Protein AF-A0A1B6DX94-F1 (afdb_monomer)

Solvent-accessible surface area (backbone atoms only — not comparable to full-atom values): 8200 Å² total; per-residue (Å²): 139,83,61,97,82,62,52,70,69,56,52,51,52,51,52,51,51,51,52,57,59,52,67,73,65,76,49,76,67,60,50,56,49,54,49,38,50,54,46,21,67,71,52,46,38,59,65,55,39,42,54,49,33,71,76,36,59,79,56,38,62,57,49,50,74,67,38,44,93,48,51,43,57,62,54,69,68,59,42,52,52,52,50,50,52,49,50,50,54,51,50,56,50,57,59,62,66,71,74,79,84,77,84,87,79,93,75,90,80,88,82,82,84,84,88,80,93,72,81,92,69,84,57,78,67,72,70,74,78,115

Organism: NCBI:txid38151

Radius of gyration: 22.81 Å; Cα contacts (8 Å, |Δi|>4): 41; chains: 1; bounding box: 49×44×56 Å

Secondary structure (DSSP, 8-state):
---TT--HHHHHHHHHHHHHHHHTT--HHHHHHHHHHHHHHHH--HHHHHHHHHH-HHHHHHHHHT--SSSPPPPHHHHHHHHHHHHHHHHHHHHHTTS------------------------TTTTTT-

Foldseek 3Di:
DDDVDDDPVNVVVVVVVVVVVVVVVPDPVVVVVVLLV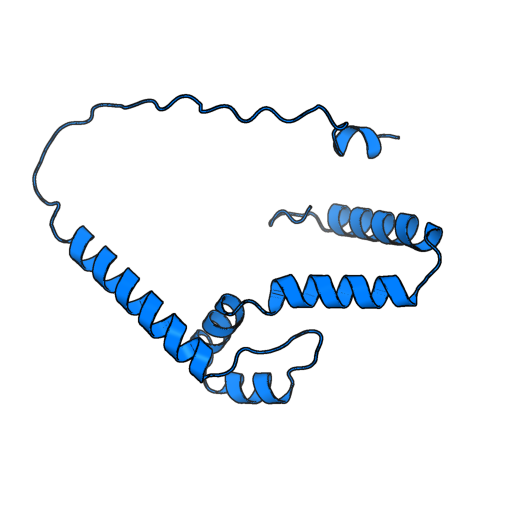VQCVVQVDLVNLLVVCVVPVVCSVVCCVVADSSHHHDDPVSSVVVVVVVVVVVVVVVVVVPPPDDDDDDDDDDDDDDDDDDDDDDDPVVVVVD

pLDDT: mean 72.03, std 19.08, range [29.62, 93.56]

Structure (mmCIF, N/CA/C/O backbone):
data_AF-A0A1B6DX94-F1
#
_entry.id   AF-A0A1B6DX94-F1
#
loop_
_atom_site.group_PDB
_atom_site.id
_atom_site.type_symbol
_atom_site.label_atom_id
_atom_site.label_alt_id
_atom_site.label_comp_id
_atom_site.label_asym_id
_atom_site.label_entity_id
_atom_site.label_seq_id
_atom_site.pdbx_PDB_ins_code
_atom_site.Cartn_x
_atom_site.Cartn_y
_atom_site.Cartn_z
_atom_site.occupancy
_atom_site.B_iso_or_equiv
_atom_site.auth_seq_id
_atom_site.auth_comp_id
_atom_site.auth_asym_id
_atom_site.auth_atom_id
_atom_site.pdbx_PDB_model_num
ATOM 1 N N . MET A 1 1 ? 13.607 12.134 -6.845 1.00 48.72 1 MET A N 1
ATOM 2 C CA . MET A 1 1 ? 12.965 11.872 -8.155 1.00 48.72 1 MET A CA 1
ATOM 3 C C . MET A 1 1 ? 11.451 12.071 -8.149 1.00 48.72 1 MET A C 1
ATOM 5 O O . MET A 1 1 ? 10.928 12.397 -9.197 1.00 48.72 1 MET A O 1
ATOM 9 N N . CYS A 1 2 ? 10.745 11.973 -7.014 1.00 51.78 2 CYS A N 1
ATOM 10 C CA . CYS A 1 2 ? 9.309 12.284 -6.962 1.00 51.78 2 CYS A CA 1
ATOM 11 C C . CYS A 1 2 ? 9.047 13.418 -5.962 1.00 51.78 2 CYS A C 1
ATOM 13 O O . CYS A 1 2 ? 8.742 13.168 -4.799 1.00 51.78 2 CYS A O 1
ATOM 15 N N . ARG A 1 3 ? 9.237 14.671 -6.398 1.00 59.72 3 ARG A N 1
ATOM 16 C CA . ARG A 1 3 ? 8.734 15.840 -5.657 1.00 59.72 3 ARG A CA 1
ATOM 17 C C . ARG A 1 3 ? 7.223 15.943 -5.869 1.00 59.72 3 ARG A C 1
ATOM 19 O O . ARG A 1 3 ? 6.727 15.596 -6.935 1.00 59.72 3 ARG A O 1
ATOM 26 N N . ARG A 1 4 ? 6.513 16.430 -4.848 1.00 60.91 4 ARG A N 1
ATOM 27 C CA . ARG A 1 4 ? 5.046 16.570 -4.831 1.00 60.91 4 ARG A CA 1
ATOM 28 C C . ARG A 1 4 ? 4.521 17.530 -5.917 1.00 60.91 4 ARG A C 1
ATOM 30 O O . ARG A 1 4 ? 3.385 17.379 -6.337 1.00 60.91 4 ARG A O 1
ATOM 37 N N . GLU A 1 5 ? 5.372 18.427 -6.425 1.00 59.88 5 GLU A N 1
ATOM 38 C CA . GLU A 1 5 ? 5.086 19.339 -7.544 1.00 59.88 5 GLU A CA 1
ATOM 39 C C . GLU A 1 5 ? 5.912 19.003 -8.795 1.00 59.88 5 GLU A C 1
ATOM 41 O O . GLU A 1 5 ? 6.688 19.811 -9.303 1.00 59.88 5 GLU A O 1
ATOM 46 N N . ALA A 1 6 ? 5.810 17.767 -9.280 1.00 67.81 6 ALA A N 1
ATOM 47 C CA . ALA A 1 6 ? 6.337 17.438 -10.599 1.00 67.81 6 ALA A CA 1
ATOM 48 C C . ALA A 1 6 ? 5.347 17.921 -11.669 1.00 67.81 6 ALA A C 1
ATOM 50 O O . ALA A 1 6 ? 4.195 17.489 -11.689 1.00 67.81 6 ALA A O 1
ATOM 51 N N . SER A 1 7 ? 5.797 18.804 -12.565 1.00 79.56 7 SER A N 1
ATOM 52 C CA . SER A 1 7 ? 5.038 19.155 -13.770 1.00 79.56 7 SER A CA 1
ATOM 53 C C . SER A 1 7 ? 4.822 17.905 -14.631 1.00 79.56 7 SER A C 1
ATOM 55 O O . SER A 1 7 ? 5.688 17.025 -14.676 1.00 79.56 7 SER A O 1
ATOM 57 N N . LEU A 1 8 ? 3.691 17.832 -15.343 1.00 77.56 8 LEU A N 1
ATOM 58 C CA . LEU A 1 8 ? 3.362 16.723 -16.250 1.00 77.56 8 LEU A CA 1
ATOM 59 C C . LEU A 1 8 ? 4.504 16.447 -17.239 1.00 77.56 8 LEU A C 1
ATOM 61 O O . LEU A 1 8 ? 4.858 15.294 -17.471 1.00 77.56 8 LEU A O 1
ATOM 65 N N . LEU A 1 9 ? 5.134 17.513 -17.734 1.00 77.06 9 LEU A N 1
ATOM 66 C CA . LEU A 1 9 ? 6.266 17.436 -18.652 1.00 77.06 9 LEU A CA 1
ATOM 67 C C . LEU A 1 9 ? 7.482 16.749 -18.013 1.00 77.06 9 LEU A C 1
ATOM 69 O O . LEU A 1 9 ? 8.162 15.958 -18.654 1.00 77.06 9 LEU A O 1
ATOM 73 N N . THR A 1 10 ? 7.743 17.010 -16.731 1.00 82.75 10 THR A N 1
ATOM 74 C CA . THR A 1 10 ? 8.835 16.371 -15.983 1.00 82.75 10 THR A CA 1
ATOM 75 C C . THR A 1 10 ? 8.541 14.897 -15.727 1.00 82.75 10 THR A C 1
ATOM 77 O O . THR A 1 10 ? 9.446 14.066 -15.790 1.00 82.75 10 THR A O 1
ATOM 80 N N . ALA A 1 11 ? 7.281 14.549 -15.454 1.00 82.12 11 ALA A N 1
ATOM 81 C CA . ALA A 1 11 ? 6.877 13.155 -15.316 1.00 82.12 11 ALA A CA 1
ATOM 82 C C . ALA A 1 11 ? 7.046 12.398 -16.643 1.00 82.12 11 ALA A C 1
ATOM 84 O O . ALA A 1 11 ? 7.609 11.304 -16.653 1.00 82.12 11 ALA A O 1
ATOM 85 N N . GLU A 1 12 ? 6.633 13.002 -17.759 1.00 81.56 12 GLU A N 1
ATOM 86 C CA . GLU A 1 12 ? 6.767 12.423 -19.096 1.00 81.56 12 GLU A CA 1
ATOM 87 C C . GLU A 1 12 ? 8.233 12.184 -19.478 1.00 81.56 12 GLU A C 1
ATOM 89 O O . GLU A 1 12 ? 8.596 11.070 -19.860 1.00 81.56 12 GLU A O 1
ATOM 94 N N . THR A 1 13 ? 9.101 13.187 -19.323 1.00 84.38 13 THR A N 1
ATOM 95 C CA . THR A 1 13 ? 10.526 13.051 -19.665 1.00 84.38 13 THR A CA 1
ATOM 96 C C . THR A 1 13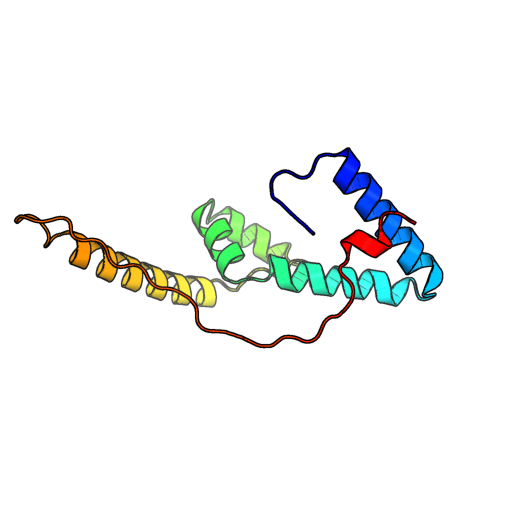 ? 11.240 12.046 -18.770 1.00 84.38 13 THR A C 1
ATOM 98 O O . THR A 1 13 ? 12.037 11.249 -19.263 1.00 84.38 13 THR A O 1
ATOM 101 N N . THR A 1 14 ? 10.904 12.007 -17.478 1.00 83.56 14 THR A N 1
ATOM 102 C CA . THR A 1 14 ? 11.464 11.021 -16.542 1.00 83.56 14 THR A CA 1
ATOM 103 C C . THR A 1 14 ? 11.029 9.604 -16.911 1.00 83.56 14 THR A C 1
ATOM 105 O O . THR A 1 14 ? 11.859 8.696 -16.938 1.00 83.56 14 THR A O 1
ATOM 108 N N . LEU A 1 15 ? 9.750 9.396 -17.244 1.00 84.06 15 LEU A N 1
ATOM 109 C CA . LEU A 1 15 ? 9.261 8.095 -17.706 1.00 84.06 15 LEU A CA 1
ATOM 110 C C . LEU A 1 15 ? 9.947 7.680 -19.010 1.00 84.06 15 LEU A C 1
ATOM 112 O O . LEU A 1 15 ? 10.398 6.541 -19.120 1.00 84.06 15 LEU A O 1
ATOM 116 N N . LYS A 1 16 ? 10.092 8.602 -19.965 1.00 85.25 16 LYS A N 1
ATOM 117 C CA . LYS A 1 16 ? 10.763 8.346 -21.246 1.00 85.25 16 LYS A CA 1
ATOM 118 C C . LYS A 1 16 ? 12.231 7.957 -21.056 1.00 85.25 16 LYS A C 1
ATOM 120 O O . LYS A 1 16 ? 12.669 6.963 -21.627 1.00 85.25 16 LYS A O 1
ATOM 125 N N . PHE A 1 17 ? 12.953 8.671 -20.194 1.00 84.19 17 PHE A N 1
ATOM 126 C CA . PHE A 1 17 ? 14.338 8.361 -19.831 1.00 84.19 17 PHE A CA 1
ATOM 127 C C . PHE A 1 17 ? 14.467 6.984 -19.171 1.00 84.19 17 PHE A C 1
ATOM 129 O O . PHE A 1 17 ? 15.340 6.196 -19.535 1.00 84.19 17 PHE A O 1
ATOM 136 N N . ILE A 1 18 ? 13.566 6.666 -18.235 1.00 81.38 18 ILE A N 1
ATOM 137 C CA . ILE A 1 18 ? 13.506 5.348 -17.599 1.00 81.38 18 ILE A CA 1
ATOM 138 C C . ILE A 1 18 ? 13.292 4.271 -18.670 1.00 81.38 18 ILE A C 1
ATOM 140 O O . ILE A 1 18 ? 14.082 3.337 -18.745 1.00 81.38 18 ILE A O 1
ATOM 144 N N . PHE A 1 19 ? 12.305 4.416 -19.557 1.00 79.19 19 PHE A N 1
ATOM 145 C CA . PHE A 1 19 ? 12.066 3.438 -20.624 1.00 79.19 19 PHE A CA 1
ATOM 146 C C . PHE A 1 19 ? 13.254 3.283 -21.581 1.00 79.19 19 PHE A C 1
ATOM 148 O O . PHE A 1 19 ? 13.550 2.165 -21.996 1.00 79.19 19 PHE A O 1
ATOM 155 N N . GLU A 1 20 ? 13.966 4.363 -21.901 1.00 81.50 20 GLU A N 1
ATOM 156 C CA . GLU A 1 20 ? 15.124 4.328 -22.798 1.00 81.50 20 GLU A CA 1
ATOM 157 C C . GLU A 1 20 ? 16.364 3.676 -22.165 1.00 81.50 20 GLU A C 1
ATOM 159 O O . GLU A 1 20 ? 17.103 2.945 -22.826 1.00 81.50 20 GLU A O 1
ATOM 164 N N . LYS A 1 21 ? 16.613 3.909 -20.873 1.00 77.25 21 LYS A N 1
ATOM 165 C CA . LYS A 1 21 ? 17.694 3.220 -20.150 1.00 77.25 21 LYS A CA 1
ATOM 166 C C . LYS A 1 21 ? 17.363 1.737 -19.967 1.00 77.25 21 LYS A C 1
ATOM 168 O O . LYS A 1 21 ? 18.246 0.891 -20.088 1.00 77.25 21 LYS A O 1
ATOM 173 N N . LE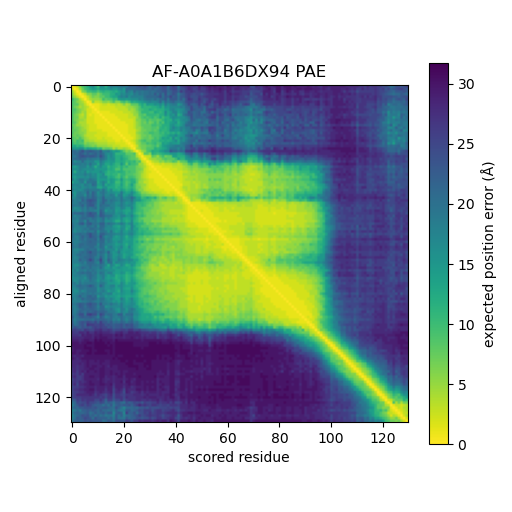U A 1 22 ? 16.091 1.421 -19.738 1.00 68.31 22 LEU A N 1
ATOM 174 C CA . LEU A 1 22 ? 15.625 0.053 -19.531 1.00 68.31 22 LEU A CA 1
ATOM 175 C C . LEU A 1 22 ? 15.550 -0.768 -20.829 1.00 68.31 22 LEU A C 1
ATOM 177 O O . LEU A 1 22 ? 15.850 -1.961 -20.804 1.00 68.31 22 LEU A O 1
ATOM 181 N N . SER A 1 23 ? 15.225 -0.156 -21.974 1.00 68.75 23 SER A N 1
ATOM 182 C CA . SER A 1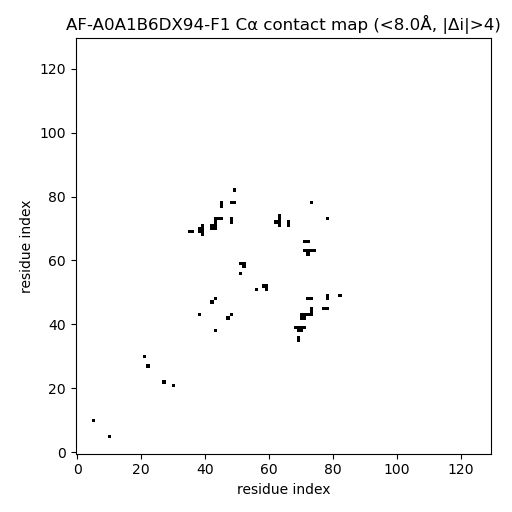 23 ? 15.239 -0.837 -23.280 1.00 68.75 23 SER A CA 1
ATOM 183 C C . SER A 1 23 ? 16.642 -1.308 -23.679 1.00 68.75 23 SER A C 1
ATOM 185 O O . SER A 1 23 ? 16.785 -2.331 -24.347 1.00 68.75 23 SER A O 1
ATOM 187 N N . LYS A 1 24 ? 17.680 -0.619 -23.191 1.00 74.31 24 LYS A N 1
ATOM 188 C CA . LYS A 1 24 ? 19.095 -0.972 -23.380 1.00 74.31 24 LYS A CA 1
ATOM 189 C C . LYS A 1 24 ? 19.570 -2.125 -22.476 1.00 74.31 24 LYS A C 1
ATOM 191 O O . LYS A 1 24 ? 20.611 -2.703 -22.763 1.00 74.31 24 LYS A O 1
ATOM 196 N N . GLN A 1 25 ? 18.830 -2.489 -21.418 1.00 67.00 25 GLN A N 1
ATOM 197 C CA . GLN A 1 25 ? 19.227 -3.511 -20.426 1.00 67.00 25 GLN A CA 1
ATOM 198 C C . GLN A 1 25 ? 18.655 -4.927 -20.672 1.00 67.00 25 GLN A C 1
ATOM 200 O O . GLN A 1 25 ? 18.923 -5.835 -19.891 1.00 67.00 25 GLN A O 1
ATOM 205 N N . SER A 1 26 ? 17.886 -5.123 -21.752 1.00 61.88 26 SER A N 1
ATOM 206 C CA . SER A 1 26 ? 17.435 -6.421 -22.295 1.00 61.88 26 SER A CA 1
ATOM 207 C C . SER A 1 26 ? 17.051 -7.505 -21.266 1.00 61.88 26 SER A C 1
ATOM 209 O O . SER A 1 26 ? 17.628 -8.590 -21.234 1.00 61.88 26 SER A O 1
ATOM 211 N N . SER A 1 27 ? 16.021 -7.247 -20.459 1.00 65.00 27 SER A N 1
ATOM 212 C CA . SER A 1 27 ? 15.091 -8.288 -19.995 1.00 65.00 27 SER A CA 1
ATOM 213 C C . SER A 1 27 ? 13.784 -7.630 -19.565 1.00 65.00 27 SER A C 1
ATOM 215 O O . SER A 1 27 ? 13.670 -7.060 -18.486 1.00 65.00 27 SER A O 1
ATOM 217 N N . TYR A 1 28 ? 12.770 -7.675 -20.427 1.00 61.19 28 TYR A N 1
ATOM 218 C CA . TYR A 1 28 ? 11.469 -7.049 -20.159 1.00 61.19 28 TYR A CA 1
ATOM 219 C C . TYR A 1 28 ? 10.799 -7.607 -18.885 1.00 61.19 28 TYR A C 1
ATOM 221 O O . TYR A 1 28 ? 10.096 -6.893 -18.169 1.00 61.19 28 TYR A O 1
ATOM 229 N N . LEU A 1 29 ? 11.083 -8.876 -18.562 1.00 61.78 29 LEU A N 1
ATOM 230 C CA . LEU A 1 29 ? 10.605 -9.552 -17.356 1.00 61.78 29 LEU A CA 1
ATOM 231 C C . LEU A 1 29 ? 11.229 -8.970 -16.080 1.00 61.78 29 LEU A C 1
ATOM 233 O O . LEU A 1 29 ? 10.497 -8.738 -15.116 1.00 61.78 29 LEU A O 1
ATOM 237 N N . SER A 1 30 ? 12.532 -8.653 -16.081 1.00 71.69 30 SER A N 1
ATOM 238 C CA . SER A 1 30 ? 13.194 -8.078 -14.898 1.00 71.69 30 SER A CA 1
ATOM 239 C C . SER A 1 30 ? 12.666 -6.683 -14.562 1.00 71.69 30 SER A C 1
ATOM 241 O O . SER A 1 30 ? 12.578 -6.329 -13.391 1.00 71.69 30 SER A O 1
ATOM 243 N N . ILE A 1 31 ? 12.239 -5.918 -15.571 1.00 74.62 31 ILE A N 1
ATOM 244 C CA . ILE A 1 31 ? 11.670 -4.576 -15.398 1.00 74.62 31 ILE A CA 1
ATOM 245 C C . ILE A 1 31 ? 10.306 -4.648 -14.724 1.00 7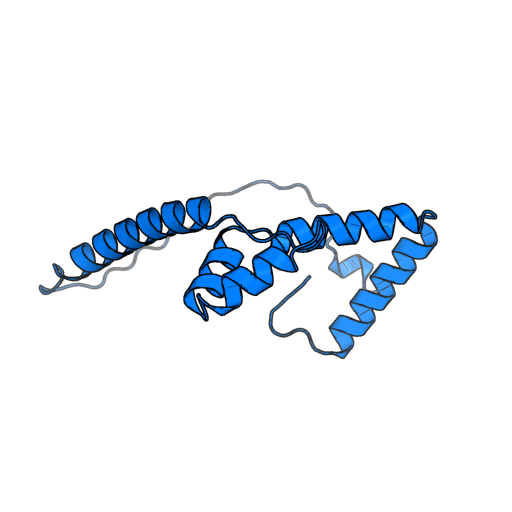4.62 31 ILE A C 1
ATOM 247 O O . ILE A 1 31 ? 10.052 -3.932 -13.756 1.00 74.62 31 ILE A O 1
ATOM 251 N N . SER A 1 32 ? 9.422 -5.501 -15.246 1.00 77.50 32 SER A N 1
ATOM 252 C CA . SER A 1 32 ? 8.080 -5.660 -14.685 1.00 77.50 32 SER A CA 1
ATOM 253 C C . SER A 1 32 ? 8.138 -6.093 -13.220 1.00 77.50 32 SER A C 1
ATOM 255 O O . SER A 1 32 ? 7.394 -5.569 -12.390 1.00 77.50 32 SER A O 1
ATOM 257 N N . GLU A 1 33 ? 9.094 -6.962 -12.887 1.00 82.12 33 GLU A N 1
ATOM 258 C CA . GLU A 1 33 ? 9.308 -7.425 -11.525 1.00 82.12 33 GLU A CA 1
ATOM 259 C C . GLU A 1 33 ? 9.953 -6.346 -10.646 1.00 82.12 33 GLU A C 1
ATOM 261 O O . GLU A 1 33 ? 9.468 -6.085 -9.550 1.00 82.12 33 GLU A O 1
ATOM 266 N N . ALA A 1 34 ? 10.966 -5.625 -11.135 1.00 82.00 34 ALA A N 1
ATOM 267 C CA . ALA A 1 34 ? 11.581 -4.519 -10.397 1.00 82.00 34 ALA A CA 1
ATOM 268 C C . ALA A 1 34 ? 10.578 -3.393 -10.085 1.00 82.00 34 ALA A C 1
ATOM 270 O O . ALA A 1 34 ? 10.587 -2.824 -8.990 1.00 82.00 34 ALA A O 1
ATOM 271 N N . LEU A 1 35 ? 9.677 -3.086 -11.024 1.00 81.94 35 LEU A N 1
ATOM 272 C CA . LEU A 1 35 ? 8.588 -2.135 -10.805 1.00 81.94 35 LEU A CA 1
ATOM 273 C C . LEU A 1 35 ? 7.582 -2.664 -9.783 1.00 81.94 35 LEU A C 1
ATOM 275 O O . LEU A 1 35 ? 7.196 -1.918 -8.882 1.00 81.94 35 LEU A O 1
ATOM 279 N N . ARG A 1 36 ? 7.193 -3.939 -9.879 1.00 83.94 36 ARG A N 1
ATOM 280 C CA . ARG A 1 36 ? 6.303 -4.585 -8.907 1.00 83.94 36 ARG A CA 1
ATOM 281 C C . ARG A 1 36 ? 6.892 -4.538 -7.497 1.00 83.94 36 ARG A C 1
ATOM 283 O O . ARG A 1 36 ? 6.187 -4.141 -6.572 1.00 83.94 36 ARG A O 1
ATOM 290 N N . VAL A 1 37 ? 8.176 -4.858 -7.341 1.00 83.25 37 VAL A N 1
ATOM 291 C CA . VAL A 1 37 ? 8.901 -4.791 -6.062 1.00 83.25 37 VAL A CA 1
ATOM 292 C C . VAL A 1 37 ? 8.918 -3.365 -5.520 1.00 83.25 37 VAL A C 1
ATOM 294 O O . VAL A 1 37 ? 8.494 -3.141 -4.389 1.00 83.25 37 VAL A O 1
ATOM 297 N N . ARG A 1 38 ? 9.302 -2.374 -6.332 1.00 84.25 38 ARG A N 1
ATOM 298 C CA . ARG A 1 38 ? 9.331 -0.968 -5.895 1.00 84.25 38 ARG A CA 1
ATOM 299 C C . ARG A 1 38 ? 7.949 -0.453 -5.480 1.00 84.25 38 ARG A C 1
ATOM 301 O O . ARG A 1 38 ? 7.831 0.286 -4.501 1.00 84.25 38 ARG A O 1
ATOM 308 N N . VAL A 1 39 ? 6.903 -0.814 -6.226 1.00 82.88 39 VAL A N 1
ATOM 309 C CA . VAL A 1 39 ? 5.514 -0.453 -5.904 1.00 82.88 39 VAL A CA 1
ATOM 310 C C . VAL A 1 39 ? 5.068 -1.124 -4.609 1.00 82.88 39 VAL A C 1
ATOM 312 O O . VAL A 1 39 ? 4.481 -0.450 -3.758 1.00 82.88 39 VAL A O 1
ATOM 315 N N . ARG A 1 40 ? 5.394 -2.409 -4.436 1.00 83.31 40 ARG A N 1
ATOM 316 C CA . ARG A 1 40 ? 5.146 -3.154 -3.203 1.00 83.31 40 ARG A CA 1
ATOM 317 C C . ARG A 1 40 ? 5.820 -2.463 -2.024 1.00 83.31 40 ARG A C 1
ATOM 319 O O . ARG A 1 40 ? 5.135 -2.150 -1.064 1.00 83.31 40 ARG A O 1
ATOM 326 N N . GLU A 1 41 ? 7.105 -2.143 -2.097 1.00 81.56 41 GLU A N 1
ATOM 327 C CA . GLU A 1 41 ? 7.829 -1.462 -1.011 1.00 81.56 41 GLU A CA 1
ATOM 328 C C . GLU A 1 41 ? 7.183 -0.127 -0.616 1.00 81.56 41 GLU A C 1
ATOM 330 O O . GLU A 1 41 ? 7.017 0.160 0.568 1.00 81.56 41 GLU A O 1
ATOM 335 N N . HIS A 1 42 ? 6.760 0.675 -1.597 1.00 73.25 42 HIS A N 1
ATOM 336 C CA . HIS A 1 42 ? 6.155 1.981 -1.329 1.00 73.25 42 HIS A CA 1
ATOM 337 C C . HIS A 1 42 ? 4.720 1.899 -0.794 1.00 73.25 42 HIS A C 1
ATOM 339 O O . HIS A 1 42 ? 4.318 2.746 0.004 1.00 73.25 42 HIS A O 1
ATOM 345 N N . ARG A 1 43 ? 3.916 0.930 -1.250 1.00 72.25 43 ARG A N 1
ATOM 346 C CA . ARG A 1 43 ? 2.478 0.854 -0.926 1.00 72.25 43 ARG A CA 1
ATOM 347 C C . ARG A 1 43 ? 2.120 -0.192 0.126 1.00 72.25 43 ARG A C 1
ATOM 349 O O . ARG A 1 43 ? 1.077 -0.057 0.756 1.00 72.25 43 ARG A O 1
ATOM 356 N N . SER A 1 44 ? 2.980 -1.181 0.359 1.00 67.81 44 SER A N 1
ATOM 357 C CA . SER A 1 44 ? 2.814 -2.224 1.383 1.00 67.81 44 SER A CA 1
ATOM 358 C C . SER A 1 44 ? 3.085 -1.719 2.802 1.00 67.81 44 SER A C 1
ATOM 360 O O . SER A 1 44 ? 3.076 -2.514 3.747 1.00 67.81 44 SER A O 1
ATOM 362 N N . THR A 1 45 ? 3.373 -0.428 2.990 1.00 78.62 45 THR A N 1
ATOM 363 C CA . THR A 1 45 ? 3.641 0.081 4.333 1.00 78.62 45 THR A CA 1
ATOM 364 C C . THR A 1 45 ? 2.399 -0.069 5.205 1.00 78.62 45 THR A C 1
ATOM 366 O O . THR A 1 45 ? 1.264 0.187 4.786 1.00 78.62 45 THR A O 1
ATOM 369 N N . VAL A 1 46 ? 2.615 -0.473 6.456 1.00 86.00 46 VAL A N 1
ATOM 370 C CA . VAL A 1 46 ? 1.529 -0.607 7.431 1.00 86.00 46 VAL A CA 1
ATOM 371 C C . VAL A 1 46 ? 0.796 0.727 7.601 1.00 86.00 46 VAL A C 1
ATOM 373 O O . VAL A 1 46 ? -0.428 0.745 7.691 1.00 86.00 46 VAL A O 1
ATOM 376 N N . MET A 1 47 ? 1.527 1.842 7.507 1.00 84.75 47 MET A N 1
ATOM 377 C CA . MET A 1 47 ? 0.991 3.201 7.542 1.00 84.75 47 MET A CA 1
ATOM 378 C C . MET A 1 47 ? -0.060 3.458 6.455 1.00 84.75 47 MET A C 1
ATOM 380 O O . MET A 1 47 ? -1.148 3.943 6.758 1.00 84.75 47 MET A O 1
ATOM 384 N N . THR A 1 48 ? 0.206 3.084 5.198 1.00 86.75 48 THR A N 1
ATOM 385 C CA . THR A 1 48 ? -0.794 3.200 4.123 1.00 86.75 48 THR A CA 1
ATOM 386 C C . THR A 1 48 ? -2.049 2.391 4.453 1.00 86.75 48 THR A C 1
ATOM 388 O O . THR A 1 48 ? -3.163 2.883 4.281 1.00 86.75 48 THR A O 1
ATOM 391 N N . GLY A 1 49 ? -1.887 1.183 5.001 1.00 88.56 49 GLY A N 1
ATOM 392 C CA . GLY A 1 49 ? -3.010 0.369 5.466 1.00 88.56 49 GLY A CA 1
ATOM 393 C C . GLY A 1 49 ? -3.826 1.037 6.575 1.00 88.56 49 GLY A C 1
ATOM 394 O O . GLY A 1 49 ? -5.054 1.028 6.502 1.00 88.56 49 GLY A O 1
ATOM 395 N N . ILE A 1 50 ? -3.168 1.651 7.561 1.00 90.88 50 ILE A N 1
ATOM 396 C CA . ILE A 1 50 ? -3.825 2.400 8.644 1.00 90.88 50 ILE A CA 1
ATOM 397 C C . ILE A 1 50 ? -4.623 3.572 8.068 1.00 90.88 50 ILE A C 1
ATOM 399 O O . ILE A 1 50 ? -5.807 3.699 8.365 1.00 90.88 50 ILE A O 1
ATOM 403 N N . LEU A 1 51 ? -4.023 4.383 7.193 1.00 90.31 51 LEU A N 1
ATOM 404 C CA . LEU A 1 51 ? -4.698 5.532 6.578 1.00 90.31 51 LEU A CA 1
ATOM 405 C C . LEU A 1 51 ? -5.936 5.111 5.772 1.00 90.31 51 LEU A C 1
ATOM 407 O O . LEU A 1 51 ? -6.994 5.729 5.889 1.00 90.31 51 LEU A O 1
ATOM 411 N N . VAL A 1 52 ? -5.840 4.029 4.994 1.00 89.75 52 VAL A N 1
ATOM 412 C CA . VAL A 1 52 ? -6.982 3.486 4.238 1.00 89.75 52 VAL A CA 1
ATOM 413 C C . VAL A 1 52 ? -8.070 2.963 5.183 1.00 89.75 52 VAL A C 1
ATOM 415 O O . VAL A 1 52 ? -9.255 3.191 4.931 1.00 89.75 52 VAL A O 1
ATOM 418 N N . TYR A 1 53 ? -7.684 2.291 6.273 1.00 91.81 53 TYR A N 1
ATOM 419 C CA . TYR A 1 53 ? -8.616 1.792 7.286 1.00 91.81 53 TYR A CA 1
ATOM 420 C C . TYR A 1 53 ? -9.351 2.932 8.002 1.00 91.81 53 TYR A C 1
ATOM 422 O O . TYR A 1 53 ? -10.569 2.861 8.155 1.00 91.81 53 TYR A O 1
ATOM 430 N N . LEU A 1 54 ? -8.636 3.989 8.394 1.00 90.62 54 LEU A N 1
ATOM 431 C CA . LEU A 1 54 ? -9.209 5.164 9.055 1.00 90.62 54 LEU A CA 1
ATOM 432 C C . LEU A 1 54 ? -10.133 5.956 8.128 1.00 90.62 54 LEU A C 1
ATOM 434 O O . LEU A 1 54 ? -11.194 6.398 8.561 1.00 90.62 54 LEU A O 1
ATOM 438 N N . ASN A 1 55 ? -9.773 6.085 6.849 1.00 91.88 55 ASN A N 1
ATOM 439 C CA . ASN A 1 55 ? -10.602 6.778 5.866 1.00 91.88 55 ASN A CA 1
ATOM 440 C C . ASN A 1 55 ? -11.942 6.061 5.627 1.00 91.88 55 ASN A C 1
ATOM 442 O O . ASN A 1 55 ? -12.992 6.697 5.541 1.00 91.88 55 ASN A O 1
ATOM 446 N N . ASN A 1 56 ? -11.932 4.728 5.496 1.00 91.56 56 ASN A N 1
ATOM 447 C CA . ASN A 1 56 ? -13.170 3.956 5.398 1.00 91.56 56 ASN A CA 1
ATOM 448 C C . ASN A 1 56 ? -12.987 2.492 5.847 1.00 91.56 56 ASN A C 1
ATOM 450 O O . ASN A 1 56 ? -12.601 1.637 5.038 1.00 91.56 56 ASN A O 1
ATOM 454 N N . PRO A 1 57 ? -13.362 2.148 7.091 1.00 88.00 57 PRO A N 1
ATOM 455 C CA . PRO A 1 57 ? -13.133 0.808 7.624 1.00 88.00 57 PRO A CA 1
ATOM 456 C C . PRO A 1 57 ? -14.006 -0.255 6.944 1.00 88.00 57 PRO A C 1
ATOM 458 O O . PRO A 1 57 ? -13.595 -1.410 6.847 1.00 88.00 57 PRO A O 1
ATOM 461 N N . LYS A 1 58 ? -15.183 0.119 6.416 1.00 87.69 58 LYS A N 1
ATOM 462 C CA . LYS A 1 58 ? -16.081 -0.807 5.698 1.00 87.69 58 LYS A CA 1
ATOM 463 C C . LYS A 1 58 ? -15.498 -1.224 4.347 1.00 87.69 58 LYS A C 1
ATOM 465 O O . LYS A 1 58 ? -15.609 -2.383 3.960 1.00 87.69 58 LYS A O 1
ATOM 470 N N . LYS A 1 59 ? -14.850 -0.290 3.640 1.00 88.94 59 LYS A N 1
ATOM 471 C CA . LYS A 1 59 ? -14.177 -0.575 2.361 1.00 88.94 59 LYS A CA 1
ATOM 472 C C . LYS A 1 59 ? -12.875 -1.356 2.541 1.00 88.94 59 LYS A C 1
ATOM 474 O O . LYS A 1 59 ? -12.433 -2.012 1.605 1.00 88.94 59 LYS A O 1
ATOM 479 N N . TYR A 1 60 ? -12.285 -1.340 3.736 1.00 89.62 60 TYR A N 1
ATOM 480 C CA . TYR A 1 60 ? -11.039 -2.052 4.007 1.00 89.62 60 TYR A CA 1
ATOM 481 C C . TYR A 1 60 ? -11.147 -3.564 3.763 1.00 89.62 60 TYR A C 1
ATOM 483 O O . TYR A 1 60 ? -10.250 -4.156 3.173 1.00 89.62 60 TYR A O 1
ATOM 491 N N . ASP A 1 61 ? -12.266 -4.183 4.146 1.00 88.00 61 ASP A N 1
ATOM 492 C CA . ASP A 1 61 ? -12.505 -5.612 3.902 1.00 88.00 61 ASP A CA 1
ATOM 493 C C . ASP A 1 61 ? -12.577 -5.958 2.415 1.00 88.00 61 ASP A C 1
ATOM 495 O O . ASP A 1 61 ? -12.075 -6.998 1.989 1.00 88.00 61 ASP A O 1
ATOM 499 N N . GLN A 1 62 ? -13.172 -5.074 1.614 1.00 88.75 62 GLN A N 1
ATOM 500 C CA . GLN A 1 62 ? -13.203 -5.226 0.164 1.00 88.75 62 GLN A CA 1
ATOM 501 C C . GLN A 1 62 ? -11.797 -5.085 -0.430 1.00 88.75 62 GLN A C 1
ATOM 503 O O . GLN A 1 62 ? -11.410 -5.897 -1.267 1.00 88.75 62 GLN A O 1
ATOM 508 N N . ASN A 1 63 ? -11.016 -4.120 0.059 1.00 85.38 63 ASN A N 1
ATOM 509 C CA . ASN A 1 63 ? -9.639 -3.908 -0.382 1.00 85.38 63 ASN A CA 1
ATOM 510 C C . ASN A 1 63 ? -8.732 -5.098 -0.034 1.00 85.38 63 ASN A C 1
ATOM 512 O O . ASN A 1 63 ? -7.916 -5.481 -0.860 1.00 85.38 63 ASN A O 1
ATOM 516 N N . ILE A 1 64 ? -8.897 -5.730 1.139 1.00 86.56 64 ILE A N 1
ATOM 517 C CA . ILE A 1 64 ? -8.159 -6.961 1.482 1.00 86.56 64 ILE A CA 1
ATOM 518 C C . ILE A 1 64 ? -8.480 -8.081 0.487 1.00 86.56 64 ILE A C 1
ATOM 520 O O . ILE A 1 64 ? -7.582 -8.802 0.068 1.00 86.56 64 ILE A O 1
ATOM 524 N N . ARG A 1 65 ? -9.753 -8.241 0.100 1.00 85.94 65 ARG A N 1
ATOM 525 C CA . ARG A 1 65 ? -10.168 -9.287 -0.853 1.00 85.94 65 ARG A CA 1
ATOM 526 C C . ARG A 1 65 ? -9.629 -9.061 -2.265 1.00 85.94 65 ARG A C 1
ATOM 528 O O . ARG A 1 65 ? -9.482 -10.023 -3.006 1.00 85.94 65 ARG A O 1
ATOM 535 N N . GLN A 1 66 ? -9.384 -7.807 -2.634 1.00 86.75 66 GLN A N 1
ATOM 536 C CA . GLN A 1 66 ? -8.826 -7.411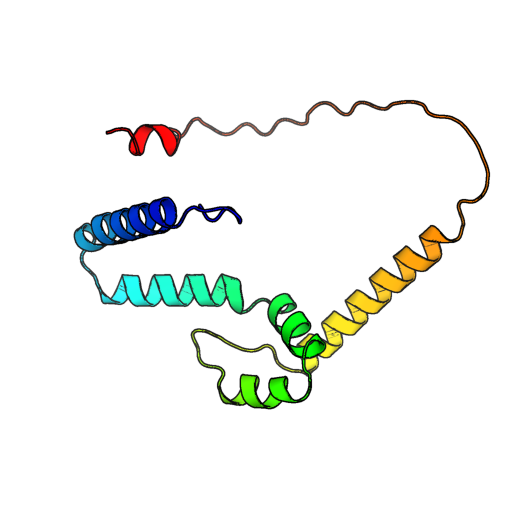 -3.929 1.00 86.75 66 GLN A CA 1
ATOM 537 C C . GLN A 1 66 ? -7.300 -7.251 -3.897 1.00 86.75 66 GLN A C 1
ATOM 539 O O . GLN A 1 66 ? -6.709 -6.929 -4.924 1.00 86.75 66 GLN A O 1
ATOM 544 N N . ALA A 1 67 ? -6.669 -7.440 -2.735 1.00 85.19 67 ALA A N 1
ATOM 545 C CA . ALA A 1 67 ? -5.232 -7.298 -2.594 1.00 85.19 67 ALA A CA 1
ATOM 546 C C . ALA A 1 67 ? -4.516 -8.400 -3.380 1.00 85.19 67 ALA A C 1
ATOM 548 O O . ALA A 1 67 ? -4.860 -9.579 -3.276 1.00 85.19 67 ALA A O 1
ATOM 549 N N . ASP A 1 68 ? -3.500 -8.006 -4.136 1.00 84.38 68 ASP A N 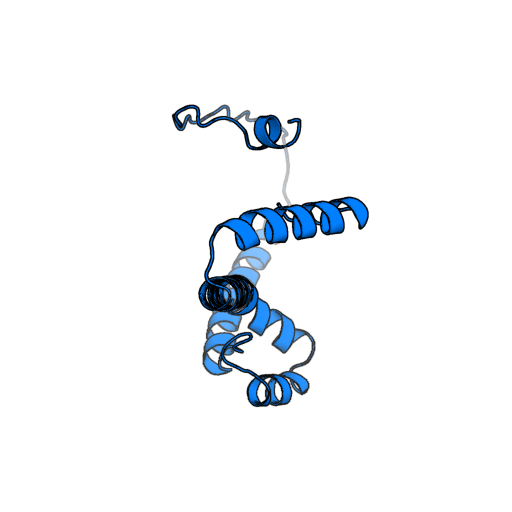1
ATOM 550 C CA . ASP A 1 68 ? -2.631 -8.907 -4.879 1.00 84.38 68 ASP A CA 1
ATOM 551 C C . ASP A 1 68 ? -1.183 -8.792 -4.375 1.00 84.38 68 ASP A C 1
ATOM 553 O O . ASP A 1 68 ? -0.873 -8.070 -3.423 1.00 84.38 68 ASP A O 1
ATOM 557 N N . GLU A 1 69 ? -0.269 -9.513 -5.019 1.00 81.62 69 GLU A N 1
ATOM 558 C CA . GLU A 1 69 ? 1.152 -9.472 -4.668 1.00 81.62 69 GLU A CA 1
ATOM 559 C C . GLU A 1 69 ? 1.820 -8.118 -4.957 1.00 81.62 69 GLU A C 1
ATOM 561 O O . GLU A 1 69 ? 2.918 -7.858 -4.457 1.00 81.62 69 GLU A O 1
ATOM 566 N N . THR A 1 70 ? 1.206 -7.258 -5.771 1.00 82.06 70 THR A N 1
ATOM 567 C CA . THR A 1 70 ? 1.740 -5.934 -6.127 1.00 82.06 70 THR A CA 1
ATOM 568 C C . THR A 1 70 ? 1.291 -4.877 -5.118 1.00 82.06 70 THR A C 1
ATOM 570 O O . THR A 1 70 ? 2.066 -3.995 -4.744 1.00 82.06 70 THR A O 1
ATOM 573 N N . PHE A 1 71 ? 0.053 -4.988 -4.642 1.00 81.88 71 PHE A N 1
ATOM 574 C CA . PHE A 1 71 ? -0.604 -4.076 -3.714 1.00 81.88 71 PHE A CA 1
ATOM 575 C C . PHE A 1 71 ? -1.132 -4.844 -2.494 1.00 81.88 71 PHE A C 1
ATOM 577 O O . PHE A 1 71 ? -2.348 -4.935 -2.288 1.00 81.88 71 PHE A O 1
ATOM 584 N N . PRO A 1 72 ? -0.236 -5.404 -1.664 1.00 85.06 72 PRO A N 1
ATOM 585 C CA . PRO A 1 72 ? -0.658 -6.140 -0.487 1.00 85.06 72 PRO A CA 1
ATOM 586 C C . PRO A 1 72 ? -1.286 -5.193 0.542 1.00 85.06 72 PRO A C 1
ATOM 588 O O . PRO A 1 72 ? -0.776 -4.105 0.816 1.00 85.06 72 PRO A O 1
ATOM 591 N N . MET A 1 73 ? -2.383 -5.638 1.154 1.00 89.56 73 MET A N 1
ATOM 592 C CA . MET A 1 73 ? -3.041 -4.922 2.244 1.00 89.56 73 MET A CA 1
ATOM 593 C C . MET A 1 73 ? -2.648 -5.530 3.595 1.00 89.56 73 MET A C 1
ATOM 595 O O . MET A 1 73 ? -2.755 -6.749 3.769 1.00 89.56 73 MET A O 1
ATOM 599 N N . PRO A 1 74 ? -2.221 -4.713 4.576 1.00 89.38 74 PRO A N 1
ATOM 600 C CA . PRO A 1 74 ? -1.919 -5.200 5.915 1.00 89.38 74 PRO A CA 1
ATOM 601 C C . PRO A 1 74 ? -3.101 -5.936 6.557 1.00 89.38 74 PRO A C 1
ATOM 603 O O . PRO A 1 74 ? -4.270 -5.600 6.377 1.00 89.38 74 PRO A O 1
ATOM 606 N N . LYS A 1 75 ? -2.818 -6.954 7.368 1.00 89.56 75 LYS A N 1
ATOM 607 C CA . LYS A 1 75 ? -3.877 -7.642 8.114 1.00 89.56 75 LYS A CA 1
ATOM 608 C C . LYS A 1 75 ? -4.427 -6.732 9.221 1.00 89.56 75 LYS A C 1
ATOM 610 O O . LYS A 1 75 ? -3.695 -5.958 9.838 1.00 89.56 75 LYS A O 1
ATOM 615 N N . LYS A 1 76 ? -5.717 -6.879 9.546 1.00 89.12 76 LYS A N 1
ATOM 616 C CA . LYS A 1 76 ? -6.399 -6.057 10.570 1.00 89.12 76 LYS A CA 1
ATOM 617 C C . LYS A 1 76 ? -5.755 -6.122 11.959 1.00 89.12 76 LYS A C 1
ATOM 619 O O . LYS A 1 76 ? -5.815 -5.147 12.699 1.00 89.12 76 LYS A O 1
ATOM 624 N N . ASN A 1 77 ? -5.171 -7.259 12.338 1.00 90.75 77 ASN A N 1
ATOM 625 C CA . ASN A 1 77 ? -4.477 -7.410 13.621 1.00 90.75 77 ASN A CA 1
ATOM 626 C C . ASN A 1 77 ? -3.221 -6.531 13.695 1.00 90.75 77 ASN A C 1
ATOM 628 O O . ASN A 1 77 ? -3.013 -5.887 14.719 1.00 90.75 77 ASN A O 1
ATOM 632 N N . VAL A 1 78 ? -2.456 -6.454 12.601 1.00 91.94 78 VAL A N 1
ATOM 633 C CA . VAL A 1 78 ? -1.274 -5.588 12.480 1.00 91.94 78 VAL A CA 1
ATOM 634 C C . VAL A 1 78 ? -1.689 -4.122 12.583 1.00 91.94 78 VAL A C 1
ATOM 636 O O . VAL A 1 78 ? -1.154 -3.391 13.407 1.00 91.94 78 VAL A O 1
ATOM 639 N N . ILE A 1 79 ? -2.729 -3.715 11.845 1.00 91.44 79 ILE A N 1
ATOM 640 C CA . ILE A 1 79 ? -3.281 -2.353 11.951 1.00 91.44 79 ILE A CA 1
ATOM 641 C C . ILE A 1 79 ? -3.712 -2.035 13.378 1.00 91.44 79 ILE A C 1
ATOM 643 O O . ILE A 1 79 ? -3.412 -0.962 13.886 1.00 91.44 79 ILE A O 1
ATOM 647 N N . ARG A 1 80 ? -4.417 -2.955 14.044 1.00 91.38 80 ARG A N 1
ATOM 648 C CA . ARG A 1 80 ? -4.892 -2.734 15.412 1.00 91.38 80 ARG A CA 1
ATOM 649 C C . ARG A 1 80 ? -3.733 -2.548 16.391 1.00 91.38 80 ARG A C 1
ATOM 651 O O . ARG A 1 80 ? -3.872 -1.761 17.321 1.00 91.38 80 ARG A O 1
ATOM 658 N N . GLN A 1 81 ? -2.635 -3.278 16.212 1.00 93.56 81 GLN A N 1
ATOM 659 C CA . GLN A 1 81 ? -1.445 -3.136 17.045 1.00 93.56 81 GLN A CA 1
ATOM 660 C C . GLN A 1 81 ? -0.793 -1.769 16.838 1.00 93.56 81 GLN A C 1
ATOM 662 O O . GLN A 1 81 ? -0.624 -1.039 17.810 1.00 93.56 81 GLN A O 1
ATOM 667 N N . GLU A 1 82 ? -0.534 -1.383 15.590 1.00 91.69 82 GLU A N 1
ATOM 668 C CA . GLU A 1 82 ? 0.051 -0.074 15.289 1.00 91.69 82 GLU A CA 1
ATOM 669 C C . GLU A 1 82 ? -0.849 1.082 15.727 1.00 91.69 82 GLU A C 1
ATOM 671 O O . GLU A 1 82 ? -0.370 2.062 16.284 1.00 91.69 82 GLU A O 1
ATOM 676 N N . MET A 1 83 ? -2.168 0.952 15.570 1.00 91.12 83 MET A N 1
ATOM 677 C CA . MET A 1 83 ? -3.116 1.970 16.023 1.00 91.12 83 MET A CA 1
ATOM 678 C C . MET A 1 83 ? -3.067 2.163 17.544 1.00 91.12 83 MET A C 1
ATOM 680 O O . MET A 1 83 ? -3.199 3.283 18.025 1.00 91.12 83 MET A O 1
ATOM 684 N N . LYS A 1 84 ? -2.854 1.090 18.320 1.00 92.75 84 LYS A N 1
ATOM 685 C CA . LYS A 1 84 ? -2.653 1.207 19.773 1.00 92.75 84 LYS A CA 1
ATOM 686 C C . LYS A 1 84 ? -1.363 1.954 20.093 1.00 92.75 84 LYS A C 1
ATOM 688 O O . LYS A 1 84 ? -1.379 2.809 20.972 1.00 92.75 84 LYS A O 1
ATOM 693 N N . THR A 1 85 ? -0.280 1.648 19.382 1.00 93.00 85 THR A N 1
ATOM 694 C CA . THR A 1 85 ? 1.000 2.351 19.529 1.00 93.00 85 THR A CA 1
ATOM 695 C C . THR A 1 85 ? 0.845 3.835 19.204 1.00 93.00 85 THR A C 1
ATOM 697 O O . THR A 1 85 ? 1.250 4.672 20.001 1.00 93.00 85 THR A O 1
ATOM 700 N N . LEU A 1 86 ? 0.196 4.161 18.082 1.00 90.50 86 LEU A N 1
ATOM 701 C CA . LEU A 1 86 ? -0.086 5.538 17.674 1.00 90.50 86 LEU A CA 1
ATOM 702 C C . LEU A 1 86 ? -0.935 6.278 18.705 1.00 90.50 86 LEU A C 1
ATOM 704 O O . LEU A 1 86 ? -0.585 7.386 19.084 1.00 90.50 86 LEU A O 1
ATOM 708 N N . ASN A 1 87 ? -2.010 5.661 19.198 1.00 90.25 87 ASN A N 1
ATOM 709 C CA . ASN A 1 87 ? -2.847 6.275 20.226 1.00 90.25 87 ASN A CA 1
ATOM 710 C C . ASN A 1 87 ? -2.064 6.545 21.514 1.00 90.25 87 ASN A C 1
ATOM 712 O O . ASN A 1 87 ? -2.254 7.597 22.107 1.00 90.25 87 ASN A O 1
ATOM 716 N N . ARG A 1 88 ? -1.167 5.636 21.925 1.00 92.75 88 ARG A N 1
ATOM 717 C CA . ARG A 1 88 ? -0.299 5.862 23.087 1.00 92.75 88 ARG A CA 1
ATOM 718 C C . ARG A 1 88 ? 0.599 7.082 22.878 1.00 92.75 88 ARG A C 1
ATOM 720 O O . ARG A 1 88 ? 0.625 7.952 23.732 1.00 92.75 88 ARG A O 1
ATOM 727 N N . VAL A 1 89 ? 1.279 7.156 21.732 1.00 91.25 89 VAL A N 1
ATOM 728 C CA . VAL A 1 89 ? 2.160 8.289 21.398 1.00 91.25 89 VAL A CA 1
ATOM 729 C C . VAL A 1 89 ? 1.373 9.600 21.341 1.00 91.25 89 VAL A C 1
ATOM 731 O O . VAL A 1 89 ? 1.826 10.607 21.865 1.00 91.25 89 VAL A O 1
ATOM 734 N N . ILE A 1 90 ? 0.180 9.598 20.739 1.00 90.50 90 ILE A N 1
ATOM 735 C CA . ILE A 1 90 ? -0.683 10.786 20.680 1.00 90.50 90 ILE A CA 1
ATOM 736 C C . ILE A 1 90 ? -1.103 11.221 22.088 1.00 90.50 90 ILE A C 1
ATOM 738 O O . ILE A 1 90 ? -1.053 12.408 22.381 1.00 90.50 90 ILE A O 1
ATOM 742 N N . SER A 1 91 ? -1.490 10.287 22.962 1.00 89.75 91 SER A N 1
ATOM 743 C CA . SER A 1 91 ? -1.826 10.600 24.356 1.00 89.75 91 SER A CA 1
ATOM 744 C C . SER A 1 91 ? -0.638 11.185 25.120 1.00 89.75 91 SER A C 1
ATOM 746 O O . SER A 1 91 ? -0.806 12.208 25.766 1.00 89.75 91 SER A O 1
ATOM 748 N N . GLU A 1 92 ? 0.558 10.605 24.989 1.00 91.00 92 GLU A N 1
ATOM 749 C CA . GLU A 1 92 ? 1.783 11.122 25.623 1.00 91.00 92 GLU A CA 1
ATOM 750 C C . GLU A 1 92 ? 2.115 12.553 25.156 1.00 91.00 92 GLU A C 1
ATOM 752 O O . GLU A 1 92 ? 2.481 13.401 25.966 1.00 91.00 92 GLU A O 1
ATOM 757 N N . VAL A 1 93 ? 1.949 12.845 23.861 1.00 89.12 93 VAL A N 1
ATOM 758 C CA . VAL A 1 93 ? 2.166 14.191 23.304 1.00 89.12 93 VAL A CA 1
ATOM 759 C C . VAL A 1 93 ? 1.111 15.181 23.803 1.00 89.12 93 VAL A C 1
ATOM 761 O O . VAL A 1 93 ? 1.458 16.274 24.233 1.00 89.12 93 VAL A O 1
ATOM 764 N N . LEU A 1 94 ? -0.169 14.799 23.792 1.00 84.25 94 LEU A N 1
ATOM 765 C CA . LEU A 1 94 ? -1.260 15.671 24.239 1.00 84.25 94 LEU A CA 1
ATOM 766 C C . LEU A 1 94 ? -1.209 15.952 25.747 1.00 84.25 94 LEU A C 1
ATOM 768 O O . LEU A 1 94 ? -1.568 17.046 26.169 1.00 84.25 94 LEU A O 1
ATOM 772 N N . GLU A 1 95 ? -0.771 14.987 26.556 1.00 73.06 95 GLU A N 1
ATOM 773 C CA . GLU A 1 95 ? -0.564 15.179 27.996 1.00 73.06 95 GLU A CA 1
ATOM 774 C C . GLU A 1 95 ? 0.634 16.110 28.259 1.00 73.06 95 GLU A C 1
ATOM 776 O O . GLU A 1 95 ? 0.535 17.005 29.099 1.00 73.06 95 GLU A O 1
ATOM 781 N N . GLY A 1 96 ? 1.717 15.992 27.480 1.00 59.72 96 GLY A N 1
ATOM 782 C CA . GLY A 1 96 ? 2.875 16.893 27.556 1.00 59.72 96 GLY A CA 1
ATOM 783 C C . GLY A 1 96 ? 2.605 18.334 27.096 1.00 59.72 96 GLY A C 1
ATOM 784 O O . GLY A 1 96 ? 3.230 19.260 27.600 1.00 59.72 96 GLY A O 1
ATOM 785 N N . GLU A 1 97 ? 1.649 18.556 26.189 1.00 56.81 97 GLU A N 1
ATOM 786 C CA . GLU A 1 97 ? 1.263 19.901 25.723 1.00 56.81 97 GLU A CA 1
ATOM 787 C C . GLU A 1 97 ? 0.376 20.670 26.726 1.00 56.81 97 GLU A C 1
ATOM 789 O O . GLU A 1 97 ? 0.172 21.875 26.571 1.00 56.81 97 GLU A O 1
ATOM 794 N N . THR A 1 98 ? -0.154 20.012 27.766 1.00 51.06 98 THR A N 1
ATOM 795 C CA . THR A 1 98 ? -1.060 20.655 28.741 1.00 51.06 98 THR A CA 1
ATOM 796 C C . THR A 1 98 ? -0.378 21.319 29.944 1.00 51.06 98 THR A C 1
ATOM 798 O O . THR A 1 98 ? -1.065 22.000 30.706 1.00 51.06 98 THR A O 1
ATOM 801 N N . GLU A 1 99 ? 0.947 21.204 30.101 1.00 49.72 99 GLU A N 1
ATOM 802 C CA . GLU A 1 99 ? 1.688 21.772 31.246 1.00 49.72 99 GLU A CA 1
ATOM 803 C C . GLU A 1 99 ? 2.538 23.025 30.951 1.00 49.72 99 GLU A C 1
ATOM 805 O O . GLU A 1 99 ? 3.235 23.502 31.842 1.00 49.72 99 GLU A O 1
ATOM 810 N N . GLU A 1 100 ? 2.438 23.655 29.776 1.00 49.47 100 GLU A N 1
ATOM 811 C CA . GLU A 1 100 ? 3.140 24.927 29.513 1.00 49.47 100 GLU A CA 1
ATOM 812 C C . GLU A 1 100 ? 2.182 26.117 29.360 1.00 49.47 100 GLU A C 1
ATOM 814 O O . GLU A 1 100 ? 2.019 26.724 28.303 1.00 49.47 100 GLU A O 1
ATOM 819 N N . VAL A 1 101 ? 1.586 26.517 30.484 1.00 49.56 101 VAL A N 1
ATOM 820 C CA . VAL A 1 101 ? 1.283 27.931 30.732 1.00 49.56 101 VAL A CA 1
ATOM 821 C C . VAL A 1 101 ? 2.060 28.331 31.971 1.00 49.56 101 VAL A C 1
ATOM 823 O O . VAL A 1 101 ? 1.569 28.132 33.074 1.00 49.56 101 VAL A O 1
ATOM 826 N N . LEU A 1 102 ? 3.265 28.874 31.779 1.00 38.75 102 LEU A N 1
ATOM 827 C CA . LEU A 1 102 ? 3.864 29.946 32.585 1.00 38.75 102 LEU A CA 1
ATOM 828 C C . LEU A 1 102 ? 5.245 30.319 32.012 1.00 38.75 102 LEU A C 1
ATOM 830 O O . LEU A 1 102 ? 6.253 29.715 32.340 1.00 38.75 102 LEU A O 1
ATOM 834 N N . GLY A 1 103 ? 5.257 31.379 31.204 1.00 34.72 103 GLY A N 1
ATOM 835 C CA . GLY A 1 103 ? 6.235 32.458 31.327 1.00 34.72 103 GLY A CA 1
ATOM 836 C C . GLY A 1 103 ? 7.688 32.243 30.873 1.00 34.72 103 GLY A C 1
ATOM 837 O O . GLY A 1 103 ? 8.481 31.629 31.568 1.00 34.72 103 GLY A O 1
ATOM 838 N N . VAL A 1 104 ? 8.038 33.060 29.872 1.00 36.94 104 VAL A N 1
ATOM 839 C CA . VAL A 1 104 ? 9.242 33.915 29.831 1.00 36.94 104 VAL A CA 1
ATOM 840 C C . VAL A 1 104 ? 10.497 33.365 29.123 1.00 36.94 104 VAL A C 1
ATOM 842 O O . VAL A 1 104 ? 11.070 32.346 29.472 1.00 36.94 104 VAL A O 1
ATOM 845 N N . GLU A 1 105 ? 10.926 34.205 28.171 1.00 33.16 105 GLU A N 1
ATOM 846 C CA . GLU A 1 105 ? 12.270 34.420 27.613 1.00 33.16 105 GLU A CA 1
ATOM 847 C C . GLU A 1 105 ? 12.812 33.497 26.507 1.00 33.16 105 GLU A C 1
ATOM 849 O O . GLU A 1 105 ? 13.440 32.465 26.694 1.00 33.16 105 GLU A O 1
ATOM 854 N N . ASN A 1 106 ? 12.593 34.022 25.299 1.00 43.47 106 ASN A N 1
ATOM 855 C CA . ASN A 1 106 ? 13.444 33.993 24.120 1.00 43.47 106 ASN A CA 1
ATOM 856 C C . ASN A 1 106 ? 14.950 33.987 24.452 1.00 43.47 106 ASN A C 1
ATOM 858 O O . ASN A 1 106 ? 15.471 35.010 24.888 1.00 43.47 106 ASN A O 1
ATOM 862 N N . ASP A 1 107 ? 15.649 32.898 24.131 1.00 31.06 107 ASP A N 1
ATOM 863 C CA . ASP A 1 107 ? 17.067 32.966 23.785 1.00 31.06 107 ASP A CA 1
ATOM 864 C C . ASP A 1 107 ? 17.441 31.862 22.789 1.00 31.06 107 ASP A C 1
ATOM 866 O O . ASP A 1 107 ? 17.080 30.691 22.926 1.00 31.06 107 ASP A O 1
ATOM 870 N N . GLY A 1 108 ? 18.104 32.281 21.712 1.00 41.28 108 GLY A N 1
ATOM 871 C CA . GLY A 1 108 ? 18.421 31.445 20.564 1.00 41.28 108 GLY A CA 1
ATOM 872 C C . GLY A 1 108 ? 19.516 30.427 20.859 1.00 41.28 108 GLY A C 1
ATOM 873 O O . GLY A 1 108 ? 20.511 30.734 21.510 1.00 41.28 108 GLY A O 1
ATOM 874 N N . VAL A 1 109 ? 19.384 29.231 20.282 1.00 35.75 109 VAL A N 1
ATOM 875 C CA . VAL A 1 109 ? 20.492 28.274 20.206 1.00 35.75 109 VAL A CA 1
ATOM 876 C C . VAL A 1 109 ? 2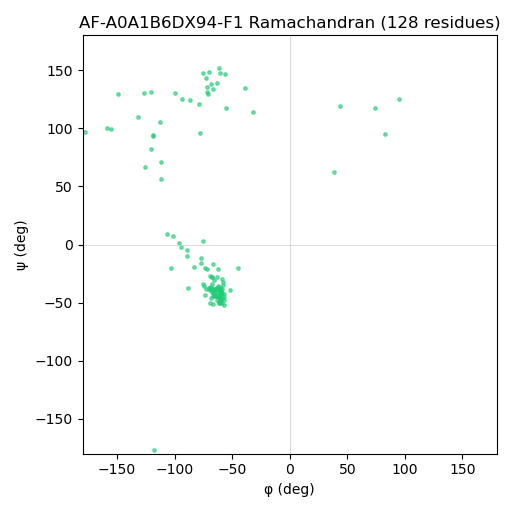0.615 27.743 18.782 1.00 35.75 109 VAL A C 1
ATOM 878 O O . VAL A 1 109 ? 19.771 27.012 18.268 1.00 35.75 109 VAL A O 1
ATOM 881 N N . ASN A 1 110 ? 21.702 28.180 18.154 1.00 37.62 110 ASN A N 1
ATOM 882 C CA . ASN A 1 110 ? 22.248 27.707 16.894 1.00 37.62 110 ASN A CA 1
ATOM 883 C C . ASN A 1 110 ? 22.843 26.302 17.099 1.00 37.62 110 ASN A C 1
ATOM 885 O O . ASN A 1 110 ? 23.659 26.124 18.001 1.00 37.62 110 ASN A O 1
ATOM 889 N N . PHE A 1 111 ? 22.495 25.331 16.255 1.00 32.19 111 PHE A N 1
ATOM 890 C CA . PHE A 1 111 ? 23.216 24.058 16.176 1.00 32.19 111 PHE A CA 1
ATOM 891 C C . PHE A 1 111 ? 23.783 23.899 14.768 1.00 32.19 111 PHE A C 1
ATOM 893 O O . PHE A 1 111 ? 23.108 23.452 13.841 1.00 32.19 111 PHE A O 1
ATOM 900 N N . GLU A 1 112 ? 25.043 24.306 14.620 1.00 36.12 112 GLU A N 1
ATOM 901 C CA . GLU A 1 112 ? 25.866 23.933 13.479 1.00 36.12 112 GLU A CA 1
ATOM 902 C C . GLU A 1 112 ? 26.259 22.452 13.567 1.00 36.12 112 GLU A C 1
ATOM 904 O O . GLU A 1 112 ? 26.745 21.986 14.592 1.00 36.12 112 GLU A O 1
ATOM 909 N N . ASN A 1 113 ? 26.052 21.776 12.434 1.00 33.88 113 ASN A N 1
ATOM 910 C CA . ASN A 1 113 ? 26.848 20.709 11.827 1.00 33.88 113 ASN A CA 1
ATOM 911 C C . ASN A 1 113 ? 27.399 19.576 12.701 1.00 33.88 113 ASN A C 1
ATOM 913 O O . ASN A 1 113 ? 28.363 19.753 13.439 1.00 33.88 113 ASN A O 1
ATOM 917 N N . ASP A 1 114 ? 26.963 18.357 12.366 1.00 29.62 114 ASP A N 1
ATOM 918 C CA . ASP A 1 114 ? 27.849 17.199 12.432 1.00 29.62 114 ASP A CA 1
ATOM 919 C C . ASP A 1 114 ? 27.990 16.544 11.049 1.00 29.62 114 ASP A C 1
ATOM 921 O O . ASP A 1 114 ? 27.029 16.372 10.292 1.00 29.62 114 ASP A O 1
ATOM 925 N N . SER A 1 115 ? 29.242 16.292 10.689 1.00 37.44 115 SER A N 1
ATOM 926 C CA . SER A 1 115 ? 29.735 16.060 9.334 1.00 37.44 115 SER A CA 1
ATOM 927 C C . SER A 1 115 ? 29.760 14.567 9.012 1.00 37.44 115 SER A C 1
ATOM 929 O O . SER A 1 115 ? 30.416 13.792 9.702 1.00 37.44 115 SER A O 1
ATOM 931 N N . LEU A 1 116 ? 29.109 14.149 7.920 1.00 39.66 116 LEU A N 1
ATOM 932 C CA . LEU A 1 116 ? 29.313 12.825 7.328 1.00 39.66 116 LEU A CA 1
ATOM 933 C C . LEU A 1 116 ? 29.990 12.972 5.963 1.00 39.66 116 LEU A C 1
ATOM 935 O O . LEU A 1 116 ? 29.381 13.368 4.968 1.00 39.66 116 LEU A O 1
ATOM 939 N N . GLN A 1 117 ? 31.280 12.634 5.941 1.00 45.72 117 GLN A N 1
ATOM 940 C CA . GLN A 1 117 ? 32.095 12.497 4.739 1.00 45.72 117 GLN A CA 1
ATOM 941 C C . GLN A 1 117 ? 31.441 11.502 3.771 1.00 45.72 117 GLN A C 1
ATOM 943 O O . GLN A 1 117 ? 31.317 10.316 4.069 1.00 45.72 117 GLN A O 1
ATOM 948 N N . THR A 1 118 ? 31.064 11.972 2.584 1.00 36.53 118 THR A N 1
ATOM 949 C CA . THR A 1 118 ? 30.678 11.116 1.458 1.00 36.53 118 THR A CA 1
ATOM 950 C C . THR A 1 118 ? 31.512 11.503 0.241 1.00 36.53 118 THR A C 1
ATOM 952 O O . THR A 1 118 ? 31.692 12.680 -0.066 1.00 36.53 118 THR A O 1
ATOM 955 N N . GLN A 1 119 ? 32.109 10.497 -0.399 1.00 43.25 119 GLN A N 1
ATOM 956 C CA . GLN A 1 119 ? 32.947 10.658 -1.586 1.00 43.25 119 GLN A CA 1
ATOM 957 C C . GLN A 1 119 ? 32.155 11.261 -2.762 1.00 43.25 119 GLN A C 1
ATOM 959 O O . GLN A 1 119 ? 30.947 11.032 -2.860 1.00 43.25 119 GLN A O 1
ATOM 964 N N . PRO A 1 120 ? 32.810 11.987 -3.689 1.00 42.69 120 PRO A N 1
ATOM 965 C CA . PRO A 1 120 ? 32.124 12.630 -4.798 1.00 42.69 120 PRO A CA 1
ATOM 966 C C . PRO A 1 120 ? 31.786 11.601 -5.882 1.00 42.69 120 PRO A C 1
ATOM 968 O O . PRO A 1 120 ? 32.599 11.289 -6.748 1.00 42.69 120 PRO A O 1
ATOM 971 N N . THR A 1 121 ? 30.565 11.077 -5.863 1.00 53.28 121 THR A N 1
ATOM 972 C CA . THR A 1 121 ? 29.949 10.525 -7.074 1.00 53.28 121 THR A CA 1
ATOM 973 C C . THR A 1 121 ? 29.265 11.673 -7.810 1.00 53.28 121 THR A C 1
ATOM 975 O O . THR A 1 121 ? 28.453 12.371 -7.201 1.00 53.28 121 THR A O 1
ATOM 978 N N . LEU A 1 122 ? 29.620 11.872 -9.086 1.00 54.28 122 LEU A N 1
ATOM 979 C CA . LEU A 1 122 ? 29.050 12.878 -9.994 1.00 54.28 122 LEU A CA 1
ATOM 980 C C . LEU A 1 122 ? 27.537 13.028 -9.789 1.00 54.28 122 LEU A C 1
ATOM 982 O O . LEU A 1 122 ? 26.799 12.048 -9.649 1.00 54.28 122 LEU A O 1
ATOM 986 N N . SER A 1 123 ? 27.088 14.277 -9.726 1.00 62.38 123 SER A N 1
ATOM 987 C CA . SER A 1 123 ? 25.701 14.594 -9.411 1.00 62.38 123 SER A CA 1
ATOM 988 C C . SER A 1 123 ? 24.815 14.218 -10.594 1.00 62.38 123 SER A C 1
ATOM 990 O O . SER A 1 123 ? 25.113 14.577 -11.727 1.00 62.38 123 SER A O 1
ATOM 992 N N . LEU A 1 124 ? 23.671 13.576 -10.328 1.00 51.44 124 LEU A N 1
ATOM 993 C CA . LEU A 1 124 ? 22.604 13.252 -11.297 1.00 51.44 124 LEU A CA 1
ATOM 994 C C . LEU A 1 124 ? 22.218 14.411 -12.240 1.00 51.44 124 LEU A C 1
ATOM 996 O O . LEU A 1 124 ? 21.612 14.178 -13.281 1.00 51.44 124 LEU A O 1
ATOM 1000 N N . ARG A 1 125 ? 22.537 15.656 -11.870 1.00 62.16 125 ARG A N 1
ATOM 1001 C CA . ARG A 1 125 ? 22.348 16.842 -12.712 1.00 62.16 125 ARG A CA 1
ATOM 1002 C C . ARG A 1 125 ? 23.260 16.863 -13.940 1.00 62.16 125 ARG A C 1
ATOM 1004 O O . ARG A 1 125 ? 22.796 17.245 -15.003 1.00 62.16 125 ARG A O 1
ATOM 1011 N N . GLU A 1 126 ? 24.504 16.412 -13.816 1.00 59.44 126 GLU A N 1
ATOM 1012 C CA . GLU A 1 126 ? 25.488 16.442 -14.909 1.00 59.44 126 GLU A CA 1
ATOM 1013 C C . GLU A 1 126 ? 25.185 15.417 -16.013 1.00 59.44 126 GLU A C 1
ATOM 1015 O O . GLU A 1 126 ? 25.631 15.583 -17.144 1.00 59.44 126 GLU A O 1
ATOM 1020 N N . GLU A 1 127 ? 24.404 14.368 -15.723 1.00 59.28 127 GLU A N 1
ATOM 1021 C CA . GLU A 1 127 ? 24.001 13.376 -16.733 1.00 59.28 127 GLU A CA 1
ATOM 1022 C C . GLU A 1 127 ? 22.780 13.824 -17.558 1.00 59.28 127 GLU 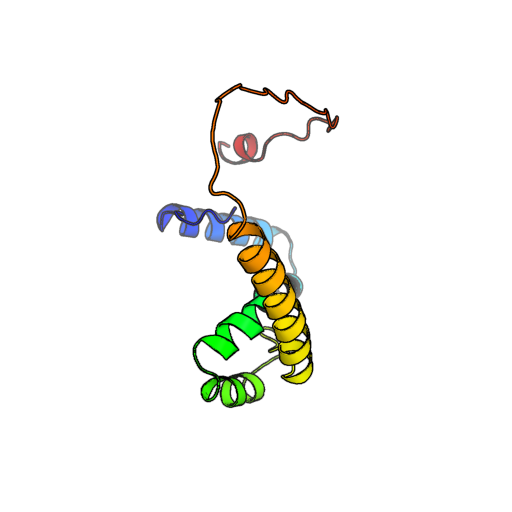A C 1
ATOM 1024 O O . GLU A 1 127 ? 22.559 13.302 -18.645 1.00 59.28 127 GLU A O 1
ATOM 1029 N N . LEU A 1 128 ? 21.989 14.789 -17.073 1.00 53.88 128 LEU A N 1
ATOM 1030 C CA . LEU A 1 128 ? 20.752 15.235 -17.734 1.00 53.88 128 LEU A CA 1
ATOM 1031 C C . LEU A 1 128 ? 20.956 16.373 -18.749 1.00 53.88 128 LEU A C 1
ATOM 1033 O O . LEU A 1 128 ? 20.023 16.688 -19.484 1.00 53.88 128 LEU A O 1
ATOM 1037 N N . GLU A 1 129 ? 22.142 16.986 -18.792 1.00 52.53 129 GLU A N 1
ATOM 1038 C CA . GLU A 1 129 ? 22.484 18.093 -19.706 1.00 52.53 129 GLU A CA 1
ATOM 1039 C C . GLU A 1 129 ? 23.333 17.657 -20.922 1.00 52.53 129 GLU A C 1
ATOM 1041 O O . GLU A 1 129 ? 23.786 18.504 -21.692 1.00 52.53 129 GLU A O 1
ATOM 1046 N N . LYS A 1 130 ? 23.537 16.347 -21.120 1.00 43.78 130 LYS A N 1
ATOM 1047 C CA . LYS A 1 130 ? 24.133 15.757 -22.334 1.00 43.78 130 LYS A CA 1
ATOM 1048 C C . LYS A 1 130 ? 23.070 15.146 -23.236 1.00 43.78 130 LYS A C 1
ATOM 1050 O O . LYS A 1 130 ? 23.236 15.274 -24.468 1.00 43.78 130 LYS A O 1
#

Sequence (130 aa):
MCRREASLLTAETTLKFIFEKLSKQSSYLSISEALRVRVREHRSTVMTGILVYLNNPKKYDQNIRQADETFPMPKKNVIRQEMKTLNRVISEVLEGETEEVLGVENDGVNFENDSLQTQPTLSLREELEK

Mean predicted aligned error: 17.56 Å